Protein AF-A0A2N5ZF03-F1 (afdb_monomer_lite)

Structure (mmCIF, N/CA/C/O backbone):
data_AF-A0A2N5ZF03-F1
#
_entry.id   AF-A0A2N5ZF03-F1
#
loop_
_atom_site.group_PDB
_atom_site.id
_atom_site.type_symbol
_atom_site.label_atom_id
_atom_site.label_alt_id
_atom_site.label_comp_id
_atom_site.label_asym_id
_atom_site.label_entity_id
_atom_site.label_seq_id
_atom_site.pdbx_PDB_ins_code
_atom_site.Cartn_x
_atom_site.Cartn_y
_atom_site.Cartn_z
_atom_site.occupancy
_atom_site.B_iso_or_equiv
_atom_site.auth_seq_id
_atom_site.auth_comp_id
_atom_site.auth_asym_id
_atom_site.auth_atom_id
_atom_site.pdbx_PDB_model_num
ATOM 1 N N . MET A 1 1 ? 28.125 2.206 55.646 1.00 53.81 1 MET A N 1
ATOM 2 C CA . MET A 1 1 ? 26.780 1.623 55.410 1.00 53.81 1 MET A CA 1
ATOM 3 C C . MET A 1 1 ? 25.734 2.640 54.934 1.00 53.81 1 MET A C 1
ATOM 5 O O . MET A 1 1 ? 25.027 2.340 53.985 1.00 53.81 1 MET A O 1
ATOM 9 N N . LYS A 1 2 ? 25.661 3.863 55.492 1.00 55.03 2 LYS A N 1
ATOM 10 C CA . LYS A 1 2 ? 24.640 4.873 55.115 1.00 55.03 2 LYS A CA 1
ATOM 11 C C . LYS A 1 2 ? 24.667 5.326 53.638 1.00 55.03 2 LYS A C 1
ATOM 13 O O . LYS A 1 2 ? 23.612 5.574 53.068 1.00 55.03 2 LYS A O 1
ATOM 18 N N . LYS A 1 3 ? 25.852 5.384 53.007 1.00 54.50 3 LYS A N 1
ATOM 19 C CA . LYS A 1 3 ? 26.021 5.779 51.590 1.00 54.50 3 LYS A CA 1
ATOM 20 C C . LYS A 1 3 ? 25.502 4.728 50.598 1.00 54.50 3 LYS A C 1
ATOM 22 O O . LYS A 1 3 ? 24.901 5.090 49.599 1.00 54.50 3 LYS A O 1
ATOM 27 N N . ILE A 1 4 ? 25.667 3.441 50.911 1.00 67.19 4 ILE A N 1
ATOM 28 C CA . ILE A 1 4 ? 25.160 2.326 50.088 1.00 67.19 4 ILE A CA 1
ATOM 29 C C . ILE A 1 4 ? 23.626 2.287 50.153 1.00 67.19 4 ILE A C 1
ATOM 31 O O . ILE A 1 4 ? 22.972 2.118 49.130 1.00 67.19 4 ILE A O 1
ATOM 35 N N . ALA A 1 5 ? 23.054 2.562 51.332 1.00 66.69 5 ALA A N 1
ATOM 36 C CA . ALA A 1 5 ? 21.609 2.708 51.499 1.00 66.69 5 ALA A CA 1
ATOM 37 C C . ALA A 1 5 ? 21.035 3.903 50.710 1.00 66.69 5 ALA A C 1
ATOM 39 O O . ALA A 1 5 ? 19.972 3.777 50.118 1.00 66.69 5 ALA A O 1
ATOM 40 N N . HIS A 1 6 ? 21.750 5.034 50.633 1.00 61.12 6 HIS A N 1
ATOM 41 C CA . HIS A 1 6 ? 21.331 6.181 49.811 1.00 61.12 6 HIS A CA 1
ATOM 42 C C . HIS A 1 6 ? 21.414 5.892 48.307 1.00 61.12 6 HIS A C 1
ATOM 44 O O . HIS A 1 6 ? 20.527 6.298 47.566 1.00 61.12 6 HIS A O 1
ATOM 50 N N . ILE A 1 7 ? 22.437 5.162 47.853 1.00 69.81 7 ILE A N 1
ATOM 51 C CA . ILE A 1 7 ? 22.564 4.767 46.441 1.00 69.81 7 ILE A CA 1
ATOM 52 C C . ILE A 1 7 ? 21.439 3.800 46.048 1.00 69.81 7 ILE A C 1
ATOM 54 O O . ILE A 1 7 ? 20.839 3.970 44.990 1.00 69.81 7 ILE A O 1
ATOM 58 N N . MET A 1 8 ? 21.082 2.845 46.917 1.00 65.81 8 MET A N 1
ATOM 59 C CA . MET A 1 8 ? 19.913 1.990 46.686 1.00 65.81 8 MET A CA 1
ATOM 60 C C . MET A 1 8 ? 18.592 2.768 46.710 1.00 65.81 8 MET A C 1
ATOM 62 O O . MET A 1 8 ? 17.716 2.485 45.897 1.00 65.81 8 MET A O 1
ATOM 66 N N . LEU A 1 9 ? 18.453 3.773 47.581 1.00 66.81 9 LEU A N 1
ATOM 67 C CA . LEU A 1 9 ? 17.256 4.617 47.637 1.00 66.81 9 LEU A CA 1
ATOM 68 C C . LEU A 1 9 ? 17.085 5.453 46.355 1.00 66.81 9 LEU A C 1
ATOM 70 O O . LEU A 1 9 ? 15.979 5.565 45.834 1.00 66.81 9 LEU A O 1
ATOM 74 N N . ILE A 1 10 ? 18.179 5.998 45.813 1.00 67.06 10 ILE A N 1
ATOM 75 C CA . ILE A 1 10 ? 18.169 6.778 44.564 1.00 67.06 10 ILE A CA 1
ATOM 76 C C . ILE A 1 10 ? 17.886 5.873 43.355 1.00 67.06 10 ILE A C 1
ATOM 78 O O . ILE A 1 10 ? 17.106 6.247 42.481 1.00 67.06 10 ILE A O 1
ATOM 82 N N . ALA A 1 11 ? 18.453 4.664 43.320 1.00 63.53 11 ALA A N 1
ATOM 83 C CA . ALA A 1 11 ? 18.173 3.687 42.267 1.00 63.53 11 ALA A CA 1
ATOM 84 C C . ALA A 1 11 ? 16.706 3.213 42.283 1.00 63.53 11 ALA A C 1
ATOM 86 O O . ALA A 1 11 ? 16.093 3.069 41.226 1.00 63.53 11 ALA A O 1
ATOM 87 N N . ALA A 1 12 ? 16.116 3.040 43.470 1.00 64.44 12 ALA A N 1
ATOM 88 C CA . ALA A 1 12 ? 14.698 2.716 43.619 1.00 64.44 12 ALA A CA 1
ATOM 89 C C . ALA A 1 12 ? 13.781 3.876 43.182 1.00 64.44 12 ALA A C 1
ATOM 91 O O . ALA A 1 12 ? 12.741 3.639 42.568 1.00 64.44 12 ALA A O 1
ATOM 92 N N . LEU A 1 13 ? 14.184 5.129 43.428 1.00 63.66 13 LEU A N 1
ATOM 93 C CA . LEU A 1 13 ? 13.431 6.312 42.998 1.00 63.66 13 LEU A CA 1
ATOM 94 C C . LEU A 1 13 ? 13.455 6.498 41.468 1.00 63.66 13 LEU A C 1
ATOM 96 O O . LEU A 1 13 ? 12.451 6.887 40.877 1.00 63.66 13 LEU A O 1
ATOM 100 N N . LEU A 1 14 ? 14.576 6.169 40.815 1.00 60.78 14 LEU A N 1
ATOM 101 C CA . LEU A 1 14 ? 14.715 6.209 39.353 1.00 60.78 14 LEU A CA 1
ATOM 102 C C . LEU A 1 14 ? 13.858 5.149 38.644 1.00 60.78 14 LEU A C 1
ATOM 104 O O . LEU A 1 14 ? 13.364 5.401 37.548 1.00 60.78 14 LEU A O 1
ATOM 108 N N . PHE A 1 15 ? 13.622 3.993 39.273 1.00 59.03 15 PHE A N 1
ATOM 109 C CA . PHE A 1 15 ? 12.746 2.957 38.713 1.00 59.03 15 PHE A CA 1
ATOM 110 C C . PHE A 1 15 ? 11.253 3.309 38.846 1.00 59.03 15 PHE A C 1
ATOM 112 O O . PHE A 1 15 ? 10.447 2.913 38.007 1.00 59.03 15 PHE A O 1
ATOM 119 N N . ALA A 1 16 ? 10.883 4.108 39.854 1.00 60.03 16 ALA A N 1
ATOM 120 C CA . ALA A 1 16 ? 9.512 4.588 40.054 1.00 60.03 16 ALA A CA 1
ATOM 121 C C . ALA A 1 16 ? 9.082 5.676 39.047 1.00 60.03 16 ALA A C 1
ATOM 123 O O . ALA A 1 16 ? 7.887 5.909 38.876 1.00 60.03 16 ALA A O 1
ATOM 124 N N . PHE A 1 17 ? 10.038 6.318 38.366 1.00 57.56 17 PHE A N 1
ATOM 125 C CA . PHE A 1 17 ? 9.795 7.348 37.347 1.00 57.56 17 PHE A CA 1
ATOM 126 C C . PHE A 1 17 ? 9.970 6.851 35.907 1.00 57.56 17 PHE A C 1
ATOM 128 O O . PHE A 1 17 ? 10.010 7.657 34.976 1.00 57.56 17 PHE A O 1
ATOM 135 N N . ALA A 1 18 ? 10.058 5.535 35.693 1.00 59.69 18 ALA A N 1
ATOM 136 C CA . ALA A 1 18 ? 10.015 4.987 34.346 1.00 59.69 18 ALA A CA 1
ATOM 137 C C . ALA A 1 18 ? 8.656 5.341 33.704 1.00 59.69 18 ALA A C 1
ATOM 139 O O . ALA A 1 18 ? 7.616 4.918 34.221 1.00 59.69 18 ALA A O 1
ATOM 140 N N . PRO A 1 19 ? 8.619 6.112 32.598 1.00 61.03 19 PRO A N 1
ATOM 141 C CA . PRO A 1 19 ? 7.369 6.392 31.914 1.00 61.03 19 PRO A CA 1
ATOM 142 C C . PRO A 1 19 ? 6.778 5.061 31.459 1.00 61.03 19 PRO A C 1
ATOM 144 O O . PRO A 1 19 ? 7.387 4.326 30.678 1.00 61.03 19 PRO A O 1
ATOM 147 N N . ILE A 1 20 ? 5.587 4.744 31.967 1.00 63.53 20 ILE A N 1
ATOM 148 C CA . ILE A 1 20 ? 4.793 3.617 31.493 1.00 63.53 20 ILE A CA 1
ATOM 149 C C . ILE A 1 20 ? 4.528 3.906 30.018 1.00 63.53 20 ILE A C 1
ATOM 151 O O . ILE A 1 20 ? 3.702 4.756 29.683 1.00 63.53 20 ILE A O 1
ATOM 155 N N . GLN A 1 21 ? 5.264 3.239 29.129 1.00 57.00 21 GLN A N 1
ATOM 156 C CA . GLN A 1 21 ? 5.002 3.303 27.700 1.00 57.00 21 GLN A CA 1
ATOM 157 C C . GLN A 1 21 ? 3.626 2.688 27.471 1.00 57.00 21 GLN A C 1
ATOM 159 O O . GLN A 1 21 ? 3.447 1.470 27.426 1.00 57.00 21 GLN A O 1
ATOM 164 N N . THR A 1 22 ? 2.618 3.550 27.414 1.00 55.28 22 THR A N 1
ATOM 165 C CA . THR A 1 22 ? 1.253 3.131 27.152 1.00 55.28 22 THR A CA 1
ATOM 166 C C . THR A 1 22 ? 1.174 2.696 25.698 1.00 55.28 22 THR A C 1
ATOM 168 O O . THR A 1 22 ? 1.224 3.510 24.783 1.00 55.28 22 THR A O 1
ATOM 171 N N . LYS A 1 23 ? 1.086 1.385 25.469 1.00 55.97 23 LYS A N 1
ATOM 172 C CA . LYS A 1 23 ? 0.808 0.870 24.130 1.00 55.97 23 LYS A CA 1
ATOM 173 C C . LYS A 1 23 ? -0.582 1.348 23.706 1.00 55.97 23 LYS A C 1
ATOM 175 O O . LYS A 1 23 ? -1.553 1.140 24.439 1.00 55.97 23 LYS A O 1
ATOM 180 N N . ALA A 1 24 ? -0.647 2.010 22.553 1.00 54.91 24 ALA A N 1
ATOM 181 C CA . ALA A 1 24 ? -1.884 2.386 21.882 1.00 54.91 24 ALA A CA 1
ATOM 182 C C . ALA A 1 24 ? -2.767 1.140 21.732 1.00 54.91 24 ALA A C 1
ATOM 184 O O . ALA A 1 24 ? -2.347 0.132 21.158 1.00 54.91 24 ALA A O 1
ATOM 185 N N . GLN A 1 25 ? -3.966 1.173 22.315 1.00 62.75 25 GLN A N 1
ATOM 186 C CA . GLN A 1 25 ? -4.914 0.068 22.229 1.00 62.75 25 GLN A CA 1
ATOM 187 C C . GLN A 1 25 ? -5.946 0.429 21.164 1.00 62.75 25 GLN A C 1
ATOM 189 O O . GLN A 1 25 ? -6.974 1.038 21.466 1.00 62.75 25 GLN A O 1
ATOM 194 N N . MET A 1 26 ? -5.647 0.068 19.916 1.00 66.94 26 MET A N 1
ATOM 195 C CA . MET A 1 26 ? -6.544 0.279 18.782 1.00 66.94 26 MET A CA 1
ATOM 196 C C . MET A 1 26 ? -7.857 -0.477 18.999 1.00 66.94 26 MET A C 1
ATOM 198 O O . MET A 1 26 ? -7.865 -1.657 19.360 1.00 66.94 26 MET A O 1
ATOM 202 N N . LYS A 1 27 ? -8.984 0.203 18.797 1.00 74.19 27 LYS A N 1
ATOM 203 C CA . LYS A 1 27 ? -10.312 -0.404 18.731 1.00 74.19 27 LYS A CA 1
ATOM 204 C C . LYS A 1 27 ? -10.776 -0.393 17.285 1.00 74.19 27 LYS A C 1
ATOM 206 O O . LYS A 1 27 ? -10.655 0.616 16.607 1.00 74.19 27 LYS A O 1
ATOM 211 N N . PHE A 1 28 ? -11.357 -1.496 16.847 1.00 70.25 28 PHE A N 1
ATOM 212 C CA . PHE A 1 28 ? -12.074 -1.541 15.584 1.00 70.25 28 PHE A CA 1
ATOM 213 C C . PHE A 1 28 ? -13.317 -0.640 15.646 1.00 70.25 28 PHE A C 1
ATOM 215 O O . PHE A 1 28 ? -14.098 -0.752 16.597 1.00 70.25 28 PHE A O 1
ATOM 222 N N . ASP A 1 29 ? -13.459 0.269 14.681 1.00 78.00 29 ASP A N 1
ATOM 223 C CA . ASP A 1 29 ? -14.564 1.231 14.595 1.00 78.00 29 ASP A CA 1
ATOM 224 C C . ASP A 1 29 ? -15.570 0.787 13.525 1.00 78.00 29 ASP A C 1
ATOM 226 O O . ASP A 1 29 ? -16.722 0.492 13.835 1.00 78.00 29 ASP A O 1
ATOM 230 N N . GLU A 1 30 ? -15.123 0.661 12.273 1.00 83.75 30 GLU A N 1
ATOM 231 C CA . GLU A 1 30 ? -15.990 0.389 11.123 1.00 83.75 30 GLU A CA 1
ATOM 232 C C . GLU A 1 30 ? -15.221 -0.362 10.023 1.00 83.75 30 GLU A C 1
ATOM 234 O O . GLU A 1 30 ? -13.998 -0.284 9.956 1.00 83.75 30 GLU A O 1
ATOM 239 N N . SER A 1 31 ? -15.915 -1.072 9.132 1.00 87.19 31 SER A N 1
ATOM 240 C CA . SER A 1 31 ? -15.299 -1.673 7.942 1.00 87.19 31 SER A CA 1
ATOM 241 C C . SER A 1 31 ? -16.275 -1.752 6.780 1.00 87.19 31 SER A C 1
ATOM 243 O O . SER A 1 31 ? -17.491 -1.730 6.975 1.00 87.19 31 SER A O 1
ATOM 245 N N . SER A 1 32 ? -15.731 -1.912 5.576 1.00 86.00 32 SER A N 1
ATOM 246 C CA . SER A 1 32 ? -16.526 -2.102 4.357 1.00 86.00 32 SER A CA 1
ATOM 247 C C . SER A 1 32 ? -17.372 -3.381 4.357 1.00 86.00 32 SER A C 1
ATOM 249 O O . SER A 1 32 ? -18.455 -3.408 3.778 1.00 86.00 32 SER A O 1
ATOM 251 N N . GLN A 1 33 ? -16.887 -4.449 4.995 1.00 86.31 33 GLN A N 1
ATOM 252 C CA . GLN A 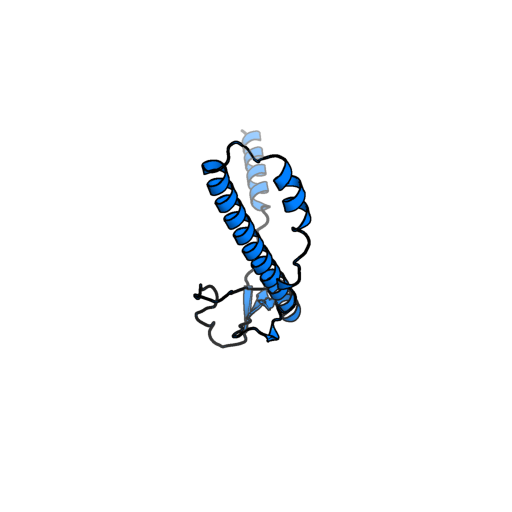1 33 ? -17.542 -5.754 5.043 1.00 86.31 33 GLN A CA 1
ATOM 253 C C . GLN A 1 33 ? -17.360 -6.377 6.424 1.00 86.31 33 GLN A C 1
ATOM 255 O O . GLN A 1 33 ? -16.285 -6.293 7.013 1.00 86.31 33 GLN A O 1
ATOM 260 N N . ARG A 1 34 ? -18.384 -7.097 6.905 1.00 81.19 34 ARG A N 1
ATOM 261 C CA . ARG A 1 34 ? -18.392 -7.722 8.243 1.00 81.19 34 ARG A CA 1
ATOM 262 C C . ARG A 1 34 ? -17.210 -8.668 8.490 1.00 81.19 34 ARG A C 1
ATOM 264 O O . ARG A 1 34 ? -16.831 -8.884 9.636 1.00 81.19 34 ARG A O 1
ATOM 271 N N . LYS A 1 35 ? -16.676 -9.284 7.436 1.00 85.12 35 LYS A N 1
ATOM 272 C CA . LYS A 1 35 ? -15.516 -10.170 7.500 1.00 85.12 35 LYS A CA 1
ATOM 273 C C . LYS A 1 35 ? -14.503 -9.716 6.460 1.00 85.12 35 LYS A C 1
ATOM 275 O O . LYS A 1 35 ? -14.881 -9.539 5.306 1.00 85.12 35 LYS A O 1
ATOM 280 N N . ALA A 1 36 ? -13.243 -9.593 6.867 1.00 86.69 36 ALA A N 1
ATOM 281 C CA . ALA A 1 36 ? -12.151 -9.320 5.947 1.00 86.69 36 ALA A CA 1
ATOM 282 C C . ALA A 1 36 ? -12.081 -10.408 4.851 1.00 86.69 36 ALA A C 1
ATOM 284 O O . ALA A 1 36 ? -12.126 -11.608 5.174 1.00 86.69 36 ALA A O 1
ATOM 285 N N . PRO A 1 37 ? -11.995 -10.020 3.567 1.00 89.88 37 PRO A N 1
ATOM 286 C CA . PRO A 1 37 ? -11.762 -10.951 2.472 1.00 89.88 37 PRO A CA 1
ATOM 287 C C . PRO A 1 37 ? -10.479 -11.766 2.666 1.00 89.88 37 PRO A C 1
ATOM 289 O O . PRO A 1 37 ? -9.519 -11.312 3.282 1.00 89.88 37 PRO A O 1
ATOM 292 N N . LYS A 1 38 ? -10.434 -12.979 2.102 1.00 90.31 38 LYS A N 1
ATOM 293 C CA . LYS A 1 38 ? -9.290 -13.899 2.273 1.00 90.31 38 LYS A CA 1
ATOM 294 C C . LYS A 1 38 ? -7.977 -13.361 1.698 1.00 90.31 38 LYS A C 1
ATOM 296 O O . LYS A 1 38 ? -6.915 -13.796 2.127 1.00 90.31 38 LYS A O 1
ATOM 301 N N . TRP A 1 39 ? -8.055 -12.475 0.708 1.00 90.50 39 TRP A N 1
ATOM 302 C CA . TRP A 1 39 ? -6.890 -11.861 0.080 1.00 90.50 39 TRP A CA 1
ATOM 303 C C . TRP A 1 39 ? -6.274 -10.749 0.941 1.00 90.50 39 TRP A C 1
ATOM 305 O O . TRP A 1 39 ? -5.117 -10.398 0.727 1.00 90.50 39 TRP A O 1
ATOM 315 N N . VAL A 1 40 ? -6.987 -10.220 1.946 1.00 87.94 40 VAL A N 1
ATOM 316 C CA . VAL A 1 40 ? -6.433 -9.228 2.879 1.00 87.94 40 VAL A CA 1
ATOM 317 C C . VAL A 1 40 ? -5.306 -9.880 3.681 1.00 87.94 40 VAL A C 1
ATOM 319 O O . VAL A 1 40 ? -5.506 -10.916 4.312 1.00 87.94 40 VAL A O 1
ATOM 322 N N . ASN A 1 41 ? -4.112 -9.280 3.639 1.00 84.69 41 ASN A N 1
ATOM 323 C CA . ASN A 1 41 ? -2.854 -9.836 4.169 1.00 84.69 41 ASN A CA 1
ATOM 324 C C . ASN A 1 4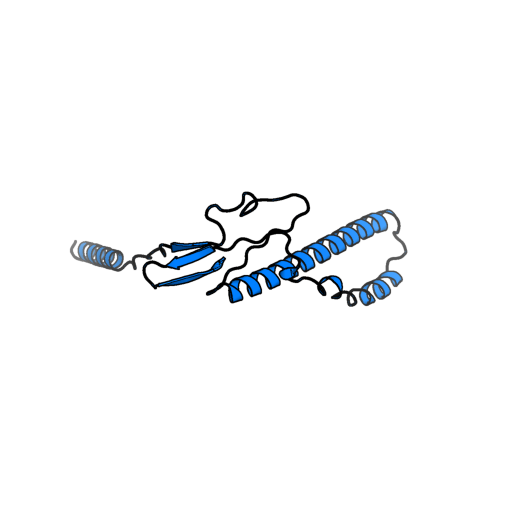1 ? -2.392 -11.154 3.513 1.00 84.69 41 ASN A C 1
ATOM 326 O O . ASN A 1 41 ? -1.476 -11.807 4.014 1.00 84.69 41 ASN A O 1
ATOM 330 N N . GLY A 1 42 ? -3.017 -11.551 2.405 1.00 86.75 42 GLY A N 1
ATOM 331 C CA . GLY A 1 42 ? -2.632 -12.710 1.614 1.00 86.75 42 GLY A CA 1
ATOM 332 C C . GLY A 1 42 ? -1.742 -12.342 0.430 1.00 86.75 42 GLY A C 1
ATOM 333 O O . GLY A 1 42 ? -1.498 -11.175 0.131 1.00 86.75 42 GLY A O 1
ATOM 334 N N . LEU A 1 43 ? -1.292 -13.375 -0.279 1.00 86.50 43 LEU A N 1
ATOM 335 C CA . LEU A 1 43 ? -0.694 -13.250 -1.602 1.00 86.50 43 LEU A CA 1
ATOM 336 C C . LEU A 1 43 ? -1.601 -13.977 -2.592 1.00 86.50 43 LEU A C 1
ATOM 338 O O . LEU A 1 43 ? -1.910 -15.153 -2.398 1.00 86.50 43 LEU A O 1
ATOM 342 N N . VAL A 1 44 ? -2.021 -13.283 -3.644 1.00 90.88 44 VAL A N 1
ATOM 343 C CA . VAL A 1 44 ? -2.839 -13.856 -4.716 1.00 90.88 44 VAL A CA 1
ATOM 344 C C . VAL A 1 44 ? -2.037 -13.779 -6.007 1.00 90.88 44 VAL A C 1
ATOM 346 O O . VAL A 1 44 ? -1.455 -12.744 -6.329 1.00 90.88 44 VAL A O 1
ATOM 349 N N . LYS A 1 45 ? -1.957 -14.904 -6.720 1.00 87.44 45 LYS A N 1
ATOM 350 C CA . LYS A 1 45 ? -1.238 -14.995 -7.992 1.00 87.44 45 LYS A CA 1
ATOM 351 C C . LYS A 1 45 ? -1.862 -14.030 -9.002 1.00 87.44 45 LYS A C 1
ATOM 353 O O . LYS A 1 45 ? -3.078 -13.981 -9.087 1.00 87.44 45 LYS A O 1
ATOM 358 N N . ASP A 1 46 ? -1.028 -13.322 -9.760 1.00 88.00 46 ASP A N 1
ATOM 359 C CA . ASP A 1 46 ? -1.426 -12.366 -10.806 1.00 88.00 46 ASP A CA 1
ATOM 360 C C . ASP A 1 46 ? -2.091 -11.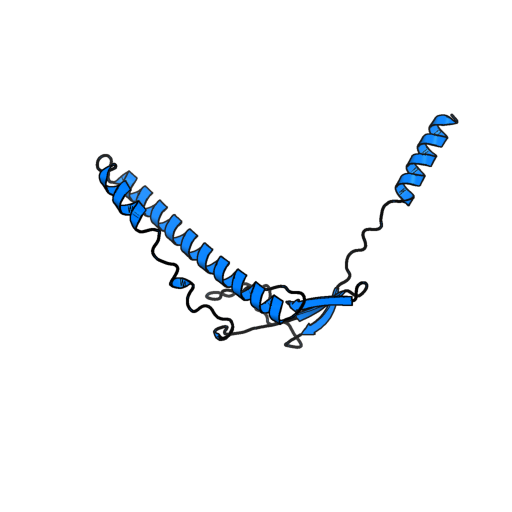072 -10.283 1.00 88.00 46 ASP A C 1
ATOM 362 O O . ASP A 1 46 ? -2.503 -10.226 -11.073 1.00 88.00 46 ASP A O 1
ATOM 366 N N . TYR A 1 47 ? -2.102 -10.856 -8.959 1.00 89.31 47 TYR A N 1
ATOM 367 C CA . TYR A 1 47 ? -2.612 -9.636 -8.328 1.00 89.31 47 TYR A CA 1
ATOM 368 C C . TYR A 1 47 ? -1.533 -8.884 -7.551 1.00 89.31 47 TYR A C 1
ATOM 370 O O . TYR A 1 47 ? -0.655 -9.464 -6.910 1.00 89.31 47 TYR A O 1
ATOM 378 N N . ILE A 1 48 ? -1.652 -7.556 -7.553 1.00 87.44 48 ILE A N 1
ATOM 379 C CA . ILE A 1 48 ? -0.887 -6.671 -6.677 1.00 87.44 48 ILE A CA 1
ATOM 380 C C . ILE A 1 48 ? -1.821 -6.218 -5.555 1.00 87.44 48 ILE A C 1
ATOM 382 O O . ILE A 1 48 ? -2.780 -5.492 -5.797 1.00 87.44 48 ILE A O 1
ATOM 386 N N . ILE A 1 49 ? -1.521 -6.634 -4.325 1.00 91.00 49 ILE A N 1
ATOM 387 C CA . ILE A 1 49 ? -2.270 -6.244 -3.126 1.00 91.00 49 ILE A CA 1
ATOM 388 C C . ILE A 1 49 ? -1.449 -5.191 -2.385 1.00 91.00 49 ILE A C 1
ATOM 390 O O . ILE A 1 49 ? -0.303 -5.448 -2.014 1.00 91.00 49 ILE A O 1
ATOM 394 N N . ILE A 1 50 ? -2.025 -4.005 -2.188 1.00 91.25 50 ILE A N 1
ATOM 395 C CA . ILE A 1 50 ? -1.395 -2.881 -1.488 1.00 91.25 50 ILE A CA 1
ATOM 396 C C . ILE A 1 50 ? -2.357 -2.342 -0.443 1.00 91.25 50 ILE A C 1
ATOM 398 O O . ILE A 1 50 ? -3.551 -2.216 -0.692 1.00 91.25 50 ILE A O 1
ATOM 402 N N . VAL A 1 51 ? -1.804 -2.007 0.719 1.00 91.88 51 VAL A N 1
ATOM 403 C CA . VAL A 1 51 ? -2.525 -1.370 1.819 1.00 91.88 51 VAL A CA 1
ATOM 404 C C . VAL A 1 51 ? -2.035 0.063 1.927 1.00 91.88 51 VAL A C 1
ATOM 406 O O . VAL A 1 51 ? -0.821 0.288 1.949 1.00 91.88 51 VAL A O 1
ATOM 409 N N . GLY A 1 52 ? -2.965 1.011 1.986 1.00 92.00 52 GLY A N 1
ATOM 410 C CA . GLY A 1 52 ? -2.689 2.392 2.361 1.00 92.00 52 GLY A CA 1
ATOM 411 C C . GLY A 1 52 ? -3.054 2.635 3.820 1.00 92.00 52 GLY A C 1
ATOM 412 O O . GLY A 1 52 ? -3.816 1.879 4.410 1.00 92.00 52 GLY A O 1
ATOM 413 N N . THR A 1 53 ? -2.496 3.673 4.425 1.00 92.00 53 THR A N 1
ATOM 414 C CA . THR A 1 53 ? -2.828 4.080 5.790 1.00 92.00 53 THR A CA 1
ATOM 415 C C . THR A 1 53 ? -2.975 5.592 5.846 1.00 92.00 53 THR A C 1
ATOM 417 O O . THR A 1 53 ? -2.122 6.319 5.343 1.00 92.00 53 THR A O 1
ATOM 420 N N . GLY A 1 54 ? -4.020 6.085 6.507 1.00 91.75 54 GLY A N 1
ATOM 421 C CA . GLY A 1 54 ? -4.241 7.521 6.673 1.00 91.75 54 GLY A CA 1
ATOM 422 C C . GLY A 1 54 ? -5.062 7.868 7.910 1.00 91.75 54 GLY A C 1
ATOM 423 O O . GLY A 1 54 ? -5.630 6.993 8.554 1.00 91.75 54 GLY A O 1
ATOM 424 N N . SER A 1 55 ? -5.152 9.162 8.233 1.00 88.56 55 SER A N 1
ATOM 425 C CA . SER A 1 55 ? -6.033 9.674 9.303 1.00 88.56 55 SER A CA 1
ATOM 426 C C . SER A 1 55 ? -7.525 9.506 8.988 1.00 88.56 55 SER A C 1
ATOM 428 O O . SER A 1 55 ? -8.386 9.588 9.860 1.00 88.56 55 SER A O 1
ATOM 430 N N . ASP A 1 56 ? -7.836 9.307 7.712 1.00 87.69 56 ASP A N 1
ATOM 431 C CA . ASP A 1 56 ? -9.167 9.107 7.165 1.00 87.69 56 ASP A CA 1
ATOM 432 C C . ASP A 1 56 ? -9.067 8.267 5.882 1.00 87.69 56 ASP A C 1
ATOM 434 O O . ASP A 1 56 ? -7.972 7.969 5.393 1.00 87.69 56 ASP A O 1
ATOM 438 N N . LEU A 1 57 ? -10.223 7.864 5.354 1.00 87.94 57 LEU A N 1
ATOM 439 C CA . LEU A 1 57 ? -10.300 6.979 4.195 1.00 87.94 57 LEU A CA 1
ATOM 440 C C . LEU A 1 57 ? -9.717 7.616 2.924 1.00 87.94 57 LEU A C 1
ATOM 442 O O . LEU A 1 57 ? -9.154 6.904 2.100 1.00 87.94 57 LEU A O 1
ATOM 446 N N . GLU A 1 58 ? -9.832 8.934 2.752 1.00 89.94 58 GLU A N 1
ATOM 447 C CA . GLU A 1 58 ? -9.315 9.610 1.557 1.00 89.94 58 GLU A CA 1
ATOM 448 C C . GLU A 1 58 ? -7.787 9.662 1.575 1.00 89.94 58 GLU A C 1
ATOM 450 O O . GLU A 1 58 ? -7.150 9.325 0.577 1.00 89.94 58 GLU A O 1
ATOM 455 N N . LYS A 1 59 ? -7.179 9.950 2.730 1.00 91.12 59 LYS A N 1
ATOM 456 C CA . LYS A 1 59 ? -5.722 9.856 2.879 1.00 91.12 59 LYS A CA 1
ATOM 457 C C . LYS A 1 59 ? -5.207 8.429 2.744 1.00 91.12 59 LYS A C 1
ATOM 459 O O . LYS A 1 59 ? -4.151 8.226 2.155 1.00 91.12 59 LYS A O 1
ATOM 464 N N . ALA A 1 60 ? -5.944 7.439 3.252 1.00 91.81 60 ALA A N 1
ATOM 465 C CA . ALA A 1 60 ? -5.578 6.034 3.076 1.00 91.81 60 ALA A CA 1
ATOM 466 C C . ALA A 1 60 ? -5.607 5.626 1.592 1.00 91.81 60 ALA A C 1
ATOM 468 O O . ALA A 1 60 ? -4.692 4.955 1.119 1.00 91.81 60 ALA A O 1
ATOM 469 N N . LYS A 1 61 ? -6.604 6.091 0.827 1.00 90.62 61 LYS A N 1
ATOM 470 C CA . LYS A 1 61 ? -6.668 5.905 -0.632 1.00 90.62 61 LYS A CA 1
ATOM 471 C C . LYS A 1 61 ? -5.489 6.565 -1.349 1.00 90.62 61 LYS A C 1
ATOM 473 O O . LYS A 1 61 ? -4.883 5.942 -2.219 1.00 90.62 61 LYS A O 1
ATOM 478 N N . GLU A 1 62 ? -5.160 7.808 -1.004 1.00 92.69 62 GLU A N 1
ATOM 479 C CA . GLU A 1 62 ? -4.026 8.523 -1.598 1.00 92.69 62 GLU A CA 1
ATOM 480 C C . GLU A 1 62 ? -2.703 7.786 -1.341 1.00 92.69 62 GLU A C 1
ATOM 482 O O . GLU A 1 62 ? -1.957 7.509 -2.282 1.00 92.69 62 GLU A O 1
ATOM 487 N N . ASP A 1 63 ? -2.457 7.380 -0.094 1.00 93.31 63 ASP A N 1
ATOM 488 C CA . ASP A 1 63 ? -1.275 6.604 0.293 1.00 93.31 63 ASP A CA 1
ATOM 489 C C . ASP A 1 63 ? -1.231 5.235 -0.413 1.00 93.31 63 ASP A C 1
ATOM 491 O O . ASP A 1 63 ? -0.191 4.851 -0.954 1.00 93.31 63 ASP A O 1
ATOM 495 N N . ALA A 1 64 ? -2.363 4.529 -0.528 1.00 92.31 64 ALA A N 1
ATOM 496 C CA . ALA A 1 64 ? -2.447 3.289 -1.302 1.00 92.31 64 ALA A CA 1
ATOM 497 C C . ALA A 1 64 ? -2.057 3.510 -2.773 1.00 92.31 64 ALA A C 1
ATOM 499 O O . ALA A 1 64 ? -1.284 2.734 -3.338 1.00 92.31 64 ALA A O 1
ATOM 500 N N . LEU A 1 65 ? -2.547 4.587 -3.396 1.00 91.06 65 LEU A N 1
ATOM 501 C CA . LEU A 1 65 ? -2.230 4.919 -4.783 1.00 91.06 65 LEU A CA 1
ATOM 502 C C . LEU A 1 65 ? -0.737 5.216 -4.971 1.00 91.06 65 LEU A C 1
ATOM 504 O O . LEU A 1 65 ? -0.148 4.767 -5.957 1.00 91.06 65 LEU A O 1
ATOM 508 N N . VAL A 1 66 ? -0.121 5.954 -4.045 1.00 91.31 66 VAL A N 1
ATOM 509 C CA . VAL A 1 66 ? 1.326 6.222 -4.063 1.00 91.31 66 VAL A CA 1
ATOM 510 C C . VAL A 1 66 ? 2.106 4.911 -3.966 1.00 91.31 66 VAL A C 1
ATOM 512 O O . VAL A 1 66 ? 2.935 4.630 -4.832 1.00 91.31 66 VAL A O 1
ATOM 515 N N . ARG A 1 67 ? 1.773 4.050 -3.000 1.00 91.06 67 ARG A N 1
ATOM 516 C CA . ARG A 1 67 ? 2.441 2.754 -2.801 1.00 91.06 67 ARG A CA 1
ATOM 517 C C . ARG A 1 67 ? 2.305 1.815 -3.999 1.00 91.06 67 ARG A C 1
ATOM 519 O O . ARG A 1 67 ? 3.268 1.137 -4.352 1.00 91.06 67 ARG A O 1
ATOM 526 N N . ILE A 1 68 ? 1.143 1.782 -4.659 1.00 90.62 68 ILE A N 1
ATOM 527 C CA . ILE A 1 68 ? 0.951 1.001 -5.894 1.00 90.62 68 ILE A CA 1
ATOM 528 C C . ILE A 1 68 ? 1.910 1.494 -6.982 1.00 90.62 68 ILE A C 1
ATOM 530 O O . ILE A 1 68 ? 2.593 0.686 -7.614 1.00 90.62 68 ILE A O 1
ATOM 534 N N . LYS A 1 69 ? 1.997 2.814 -7.188 1.00 87.88 69 LYS A N 1
ATOM 535 C CA . LYS A 1 69 ? 2.903 3.400 -8.186 1.00 87.88 69 LYS A CA 1
ATOM 536 C C . LYS A 1 69 ? 4.358 3.065 -7.874 1.00 87.88 69 LYS A C 1
ATOM 538 O O . LYS A 1 69 ? 5.071 2.611 -8.763 1.00 87.88 69 LYS A O 1
ATOM 543 N N . GLU A 1 70 ? 4.784 3.219 -6.623 1.00 87.75 70 GLU A N 1
ATOM 544 C CA . GLU A 1 70 ? 6.139 2.867 -6.186 1.00 87.75 70 GLU A CA 1
ATOM 545 C C . GLU A 1 70 ? 6.453 1.385 -6.401 1.00 87.75 70 GLU A C 1
ATOM 547 O O . GLU A 1 70 ? 7.532 1.042 -6.888 1.00 87.75 70 GLU A O 1
ATOM 552 N N . LYS A 1 71 ? 5.505 0.495 -6.080 1.00 87.94 71 LYS A N 1
ATOM 553 C CA . LYS A 1 71 ? 5.657 -0.948 -6.286 1.00 87.94 71 LYS A CA 1
ATOM 554 C C . LYS A 1 71 ? 5.852 -1.284 -7.762 1.00 87.94 71 LYS A C 1
ATOM 556 O O . LYS A 1 71 ? 6.730 -2.083 -8.081 1.00 87.94 71 LYS A O 1
ATOM 561 N N . ILE A 1 72 ? 5.066 -0.669 -8.645 1.00 86.00 72 ILE A N 1
ATOM 562 C CA . ILE A 1 72 ? 5.160 -0.872 -10.096 1.00 86.00 72 ILE A CA 1
ATOM 563 C C . ILE A 1 72 ? 6.482 -0.322 -10.631 1.00 86.00 72 ILE A C 1
ATOM 565 O O . ILE A 1 72 ? 7.191 -1.042 -11.328 1.00 86.00 72 ILE A O 1
ATOM 569 N N . ILE A 1 73 ? 6.861 0.904 -10.255 1.00 84.00 73 ILE A N 1
ATOM 570 C CA . ILE A 1 73 ? 8.147 1.505 -10.644 1.00 84.00 73 ILE A CA 1
ATOM 571 C C . ILE A 1 73 ? 9.306 0.602 -10.224 1.00 84.00 73 ILE A C 1
ATOM 573 O O . ILE A 1 73 ? 10.191 0.320 -11.030 1.00 84.00 73 ILE A O 1
ATOM 577 N N . ARG A 1 74 ? 9.288 0.101 -8.985 1.00 83.25 74 ARG A N 1
ATOM 578 C CA . ARG A 1 74 ? 10.313 -0.816 -8.485 1.00 83.25 74 ARG A CA 1
ATOM 579 C C . ARG A 1 74 ? 10.341 -2.121 -9.276 1.00 83.25 74 ARG A C 1
ATOM 581 O O . ARG A 1 74 ? 11.421 -2.550 -9.656 1.00 83.25 74 ARG A O 1
ATOM 588 N N . ALA A 1 75 ? 9.186 -2.725 -9.552 1.00 82.81 75 ALA A N 1
ATOM 589 C CA . ALA A 1 75 ? 9.116 -3.960 -10.327 1.00 82.81 75 ALA A CA 1
ATOM 590 C C . ALA A 1 75 ? 9.678 -3.774 -11.746 1.00 82.81 75 ALA A C 1
ATOM 592 O O . ALA A 1 75 ? 10.433 -4.615 -12.224 1.00 82.81 75 ALA A O 1
ATOM 593 N N . VAL A 1 76 ? 9.365 -2.659 -12.410 1.00 81.38 76 VAL A N 1
ATOM 594 C CA . VAL A 1 76 ? 9.928 -2.338 -13.731 1.00 81.38 76 VAL A CA 1
ATOM 595 C C . VAL A 1 76 ? 11.439 -2.125 -13.634 1.00 81.38 76 VAL A C 1
ATOM 597 O O . VAL A 1 76 ? 12.190 -2.716 -14.407 1.00 81.38 76 VAL A O 1
ATOM 600 N N . ALA A 1 77 ? 11.905 -1.350 -12.651 1.00 76.38 77 ALA A N 1
ATOM 601 C CA . ALA A 1 77 ? 13.329 -1.105 -12.447 1.00 76.38 77 ALA A CA 1
ATOM 602 C C . ALA A 1 77 ? 14.111 -2.402 -12.169 1.00 76.38 77 ALA A C 1
ATOM 604 O O . ALA A 1 77 ? 15.175 -2.610 -12.746 1.00 76.38 77 ALA A O 1
ATOM 605 N N . GLU A 1 78 ? 13.584 -3.291 -11.324 1.00 73.56 78 GLU A N 1
ATOM 606 C CA . GLU A 1 78 ? 14.197 -4.586 -11.009 1.00 73.56 78 GLU A CA 1
ATOM 607 C C . GLU A 1 78 ? 14.276 -5.494 -12.241 1.00 73.56 78 GLU A C 1
ATOM 609 O O . GLU A 1 78 ? 15.330 -6.079 -12.491 1.00 73.56 78 GLU A O 1
ATOM 614 N N . ASN A 1 79 ? 13.208 -5.565 -13.042 1.00 73.19 79 ASN A N 1
ATOM 615 C CA . ASN A 1 79 ? 13.192 -6.372 -14.264 1.00 73.19 79 ASN A CA 1
ATOM 616 C C . ASN A 1 79 ? 14.195 -5.859 -15.307 1.00 73.19 79 ASN A C 1
ATOM 618 O O . ASN A 1 79 ? 14.995 -6.644 -15.811 1.00 73.19 79 ASN A O 1
ATOM 622 N N . VAL A 1 80 ? 14.234 -4.546 -15.565 1.00 71.75 80 VAL A N 1
ATOM 623 C CA . VAL A 1 80 ? 15.191 -3.941 -16.514 1.00 71.75 80 VAL A CA 1
ATOM 624 C C . VAL A 1 80 ? 16.639 -4.125 -16.042 1.00 71.75 80 VAL A C 1
ATOM 626 O O . VAL A 1 80 ? 17.533 -4.402 -16.842 1.00 71.75 80 VAL A O 1
ATOM 629 N N . VAL A 1 81 ? 16.902 -3.996 -14.736 1.00 62.72 81 VAL A N 1
ATOM 630 C CA . VAL A 1 81 ? 18.239 -4.246 -14.169 1.00 62.72 81 VAL A CA 1
ATOM 631 C C . VAL A 1 81 ? 18.627 -5.721 -14.293 1.00 62.72 81 VAL A C 1
ATOM 633 O O . VAL A 1 81 ? 19.785 -6.016 -14.597 1.00 62.72 81 VAL A O 1
ATOM 636 N N . PHE A 1 82 ? 17.691 -6.647 -14.069 1.00 53.06 82 PHE A N 1
ATOM 637 C CA . PHE A 1 82 ? 17.939 -8.081 -14.205 1.00 53.06 82 PHE A CA 1
ATOM 638 C C . PHE A 1 82 ? 18.253 -8.470 -15.651 1.00 53.06 82 PHE A C 1
ATOM 640 O O . PHE A 1 82 ? 19.260 -9.138 -15.886 1.00 53.06 82 PHE A O 1
ATOM 647 N N . GLU A 1 83 ? 17.448 -8.002 -16.606 1.00 59.69 83 GLU A N 1
ATOM 648 C CA . GLU A 1 83 ? 17.675 -8.201 -18.038 1.00 59.69 83 GLU A CA 1
ATOM 649 C C . GLU A 1 83 ? 19.034 -7.633 -18.451 1.00 59.69 83 GLU A C 1
ATOM 651 O O . GLU A 1 83 ? 19.877 -8.367 -18.952 1.00 59.69 83 GLU A O 1
ATOM 656 N N . SER A 1 84 ? 19.327 -6.377 -18.095 1.00 53.19 84 SER A N 1
ATOM 657 C CA . SER A 1 84 ? 20.621 -5.749 -18.382 1.00 53.19 84 SER A CA 1
ATOM 658 C C . SER A 1 84 ? 21.806 -6.518 -17.784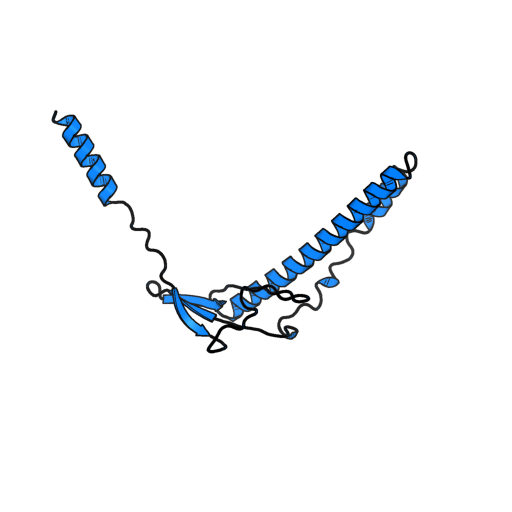 1.00 53.19 84 SER A C 1
ATOM 660 O O . SER A 1 84 ? 22.850 -6.641 -18.426 1.00 53.19 84 SER A O 1
ATOM 662 N N . LYS A 1 85 ? 21.672 -7.065 -16.567 1.00 54.19 85 LYS A N 1
ATOM 663 C CA . LYS A 1 85 ? 22.709 -7.906 -15.950 1.00 54.19 85 LYS A CA 1
ATOM 664 C C . LYS A 1 85 ? 22.872 -9.236 -16.688 1.00 54.19 85 LYS A C 1
ATOM 666 O O . LYS A 1 85 ? 24.004 -9.707 -16.803 1.00 54.19 85 LYS A O 1
ATOM 671 N N . MET A 1 86 ? 21.776 -9.837 -17.153 1.00 54.84 86 MET A N 1
ATOM 672 C CA . MET A 1 86 ? 21.804 -11.069 -17.939 1.00 54.84 86 MET A CA 1
ATOM 673 C C . MET A 1 86 ? 22.480 -10.832 -19.290 1.00 54.84 86 MET A C 1
ATOM 675 O O . MET A 1 86 ? 23.474 -11.496 -19.570 1.00 54.84 86 MET A O 1
ATOM 679 N N . THR A 1 87 ? 22.039 -9.818 -20.042 1.00 55.81 87 THR A N 1
ATOM 680 C CA . THR A 1 87 ? 22.643 -9.397 -21.313 1.00 55.81 87 THR A CA 1
ATOM 681 C C . THR A 1 87 ? 24.125 -9.092 -21.134 1.00 55.81 87 THR A C 1
ATOM 683 O O . THR A 1 87 ? 2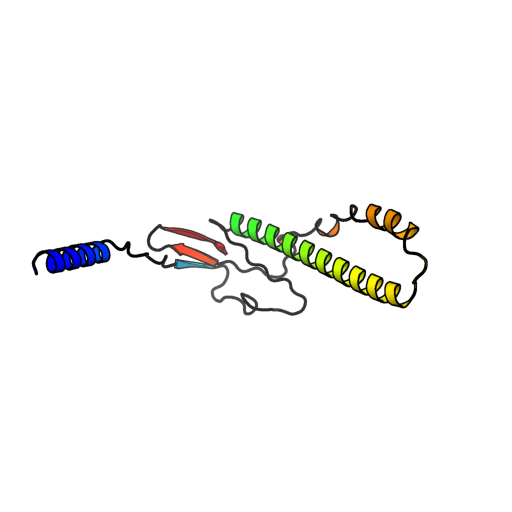4.954 -9.672 -21.818 1.00 55.81 87 THR A O 1
ATOM 686 N N . ARG A 1 88 ? 24.512 -8.306 -20.116 1.00 57.19 88 ARG A N 1
ATOM 687 C CA . ARG A 1 88 ? 25.931 -8.016 -19.842 1.00 57.19 88 ARG A CA 1
ATOM 688 C C . ARG A 1 88 ? 26.754 -9.273 -19.534 1.00 57.19 88 ARG A C 1
ATOM 690 O O . ARG A 1 88 ? 27.932 -9.327 -19.880 1.00 57.19 88 ARG A O 1
ATOM 697 N N . LYS A 1 89 ? 26.180 -10.263 -18.839 1.00 58.31 89 LYS A N 1
ATOM 698 C CA . LYS A 1 89 ? 26.858 -11.535 -18.535 1.00 58.31 89 LYS A CA 1
ATOM 699 C C . LYS A 1 89 ? 27.018 -12.394 -19.794 1.00 58.31 89 LYS A C 1
ATOM 701 O O . LYS A 1 89 ? 28.063 -13.018 -19.954 1.00 58.31 89 LYS A O 1
ATOM 706 N N . GLU A 1 90 ? 26.008 -12.416 -20.655 1.00 54.44 90 GLU A N 1
ATOM 707 C CA . GLU A 1 90 ? 26.034 -13.092 -21.954 1.00 54.44 90 GLU A CA 1
ATOM 708 C C . GLU A 1 90 ? 27.028 -12.421 -22.919 1.00 54.44 90 GLU A C 1
ATOM 710 O O . GLU A 1 90 ? 27.858 -13.095 -23.523 1.00 54.44 90 GLU A O 1
ATOM 715 N N . ASP A 1 91 ? 27.064 -11.089 -22.958 1.00 54.25 91 ASP A N 1
ATOM 716 C CA . ASP A 1 91 ? 28.011 -10.310 -23.761 1.00 54.25 91 ASP A CA 1
ATOM 717 C C . ASP A 1 91 ? 29.459 -10.465 -23.282 1.00 54.25 91 ASP A C 1
ATOM 719 O O . ASP A 1 91 ? 30.374 -10.557 -24.098 1.00 54.25 91 ASP A O 1
ATOM 723 N N . MET A 1 92 ? 29.694 -10.547 -21.965 1.00 56.22 92 MET A N 1
ATOM 724 C CA . MET A 1 92 ? 31.031 -10.806 -21.409 1.00 56.22 92 MET A CA 1
ATOM 725 C C . MET A 1 92 ? 31.556 -12.197 -21.791 1.00 56.22 92 MET A C 1
ATOM 727 O O . MET A 1 92 ? 32.767 -12.380 -21.902 1.00 56.22 92 MET A O 1
ATOM 731 N N . LEU A 1 93 ? 30.664 -13.170 -21.997 1.00 58.84 93 LEU A N 1
ATOM 732 C CA . LEU A 1 93 ? 31.037 -14.493 -22.494 1.00 58.84 93 LEU A CA 1
ATOM 733 C C . LEU A 1 93 ? 31.390 -14.458 -23.993 1.00 58.84 93 LEU A C 1
ATOM 735 O O . LEU A 1 93 ? 32.221 -15.248 -24.429 1.00 58.84 93 LEU A O 1
ATOM 739 N N . ASN A 1 94 ? 30.799 -13.532 -24.758 1.00 59.81 94 ASN A N 1
ATOM 740 C CA . ASN A 1 94 ? 30.899 -13.495 -26.217 1.00 59.81 94 ASN A CA 1
ATOM 741 C C . ASN A 1 94 ? 31.911 -12.475 -26.789 1.00 59.81 94 ASN A C 1
ATOM 743 O O . ASN A 1 94 ? 32.411 -12.710 -27.885 1.00 59.81 94 ASN A O 1
ATOM 747 N N . ASN A 1 95 ? 32.246 -11.365 -26.108 1.00 53.22 95 ASN A N 1
ATOM 748 C CA . ASN A 1 95 ? 32.952 -10.231 -26.743 1.00 53.22 95 ASN A CA 1
ATOM 749 C C . ASN A 1 95 ? 34.039 -9.544 -25.886 1.00 53.22 95 ASN A C 1
ATOM 751 O O . ASN A 1 95 ? 33.854 -8.456 -25.341 1.00 53.22 95 ASN A O 1
ATOM 755 N N . LEU A 1 96 ? 35.252 -10.105 -25.891 1.00 53.50 96 LEU A N 1
ATOM 756 C CA . LEU A 1 96 ? 36.487 -9.476 -25.386 1.00 53.50 96 LEU A CA 1
ATOM 757 C C . LEU A 1 96 ? 36.942 -8.226 -26.200 1.00 53.50 96 LEU A C 1
ATOM 759 O O . LEU A 1 96 ? 38.013 -7.693 -25.933 1.00 53.50 96 LEU A O 1
ATOM 763 N N . SER A 1 97 ? 36.178 -7.733 -27.190 1.00 52.44 97 SER A N 1
ATOM 764 C CA . SER A 1 97 ? 36.693 -6.804 -28.221 1.00 52.44 97 SER A CA 1
ATOM 765 C C . SER A 1 97 ? 35.826 -5.587 -28.614 1.00 52.44 97 SER A C 1
ATOM 767 O O . SER A 1 97 ? 36.233 -4.857 -29.511 1.00 52.44 97 SER A O 1
ATOM 769 N N . SER A 1 98 ? 34.690 -5.282 -27.969 1.00 47.19 98 SER A N 1
ATOM 770 C CA . SER A 1 98 ? 33.762 -4.217 -28.444 1.00 47.19 98 SER A CA 1
ATOM 771 C C . SER A 1 98 ? 33.238 -3.258 -27.355 1.00 47.19 98 SER A C 1
ATOM 773 O O . SER A 1 98 ? 32.116 -2.753 -27.431 1.00 47.19 98 SER A O 1
ATOM 775 N N . TYR A 1 99 ? 34.037 -3.024 -26.309 1.00 50.03 99 TYR A N 1
ATOM 776 C CA . TYR A 1 99 ? 33.588 -2.430 -25.038 1.00 50.03 99 TYR A CA 1
ATOM 777 C C . TYR A 1 99 ? 33.436 -0.892 -25.020 1.00 50.03 99 TYR A C 1
ATOM 779 O O . TYR A 1 99 ? 32.850 -0.367 -24.077 1.00 50.03 99 TYR A O 1
ATOM 787 N N . ALA A 1 100 ? 33.955 -0.157 -26.011 1.00 53.81 100 ALA A N 1
ATOM 788 C CA . ALA A 1 100 ? 34.044 1.309 -25.933 1.00 53.81 100 ALA A CA 1
ATOM 789 C C . ALA A 1 100 ? 32.879 2.057 -26.613 1.00 53.81 100 ALA A C 1
ATOM 791 O O . ALA A 1 100 ? 32.325 2.972 -26.013 1.00 53.81 100 ALA A O 1
ATOM 792 N N . GLU A 1 101 ? 32.449 1.658 -27.814 1.00 48.22 101 GLU A N 1
ATOM 793 C CA . GLU A 1 101 ? 31.451 2.428 -28.589 1.00 48.22 101 GLU A CA 1
ATOM 794 C C . GLU A 1 101 ? 29.992 2.192 -28.148 1.00 48.22 101 GLU A C 1
ATOM 796 O O . GLU A 1 101 ? 29.150 3.079 -28.266 1.00 48.22 101 GLU A O 1
ATOM 801 N N . ASN A 1 102 ? 29.671 1.040 -27.550 1.00 50.56 102 ASN A N 1
ATOM 802 C CA . ASN A 1 102 ? 28.293 0.719 -27.133 1.00 50.56 102 ASN A CA 1
ATOM 803 C C . ASN A 1 102 ? 27.864 1.374 -25.803 1.00 50.56 102 ASN A C 1
ATOM 805 O O . ASN A 1 102 ? 26.672 1.428 -25.477 1.00 50.56 102 ASN A O 1
ATOM 809 N N . TYR A 1 103 ? 28.821 1.879 -25.018 1.00 47.16 103 TYR A N 1
ATOM 810 C CA . TYR A 1 103 ? 28.550 2.461 -23.700 1.00 47.16 103 TYR A CA 1
ATOM 811 C C . TYR A 1 103 ? 27.898 3.854 -23.799 1.00 47.16 103 TYR A C 1
ATOM 813 O O . TYR A 1 103 ? 27.077 4.231 -22.957 1.00 47.16 103 TYR A O 1
ATOM 821 N N . GLU A 1 104 ? 28.205 4.595 -24.866 1.00 47.00 104 GLU A N 1
ATOM 822 C CA . GLU A 1 104 ? 27.702 5.954 -25.089 1.00 47.00 104 GLU A CA 1
ATOM 823 C C . GLU A 1 104 ? 26.247 5.950 -25.598 1.00 47.00 104 GLU A C 1
ATOM 825 O O . GLU A 1 104 ? 25.415 6.712 -25.106 1.00 47.00 104 GLU A O 1
ATOM 830 N N . SER A 1 105 ? 25.883 4.996 -26.465 1.00 44.16 105 SER A N 1
ATOM 831 C CA . SER A 1 105 ? 24.514 4.858 -26.995 1.00 44.16 105 SER A CA 1
ATOM 832 C C . SER A 1 105 ? 23.506 4.330 -25.955 1.00 44.16 105 SER A C 1
ATOM 834 O O . SER A 1 105 ? 22.370 4.801 -25.873 1.00 44.16 105 SER A O 1
ATOM 836 N N . THR A 1 106 ? 23.927 3.417 -25.070 1.00 46.56 106 THR A N 1
ATOM 837 C CA . THR A 1 106 ? 23.042 2.806 -24.053 1.00 46.56 106 THR A CA 1
ATOM 838 C C . THR A 1 106 ? 22.649 3.786 -22.936 1.00 46.56 106 THR A C 1
ATOM 840 O O . THR A 1 106 ? 21.585 3.660 -22.324 1.00 46.56 106 THR A O 1
ATOM 843 N N . THR A 1 107 ? 23.480 4.797 -22.671 1.00 46.19 107 THR A N 1
ATOM 844 C CA . THR A 1 107 ? 23.235 5.777 -21.600 1.00 46.19 107 THR A CA 1
ATOM 845 C C . THR A 1 107 ? 22.128 6.776 -21.971 1.00 46.19 107 THR A C 1
ATOM 847 O O . THR A 1 107 ? 21.419 7.260 -21.089 1.00 46.19 107 THR A O 1
ATOM 850 N N . GLN A 1 108 ? 21.898 7.030 -23.265 1.00 38.84 108 GLN A N 1
ATOM 851 C CA . GLN A 1 108 ? 20.940 8.040 -23.734 1.00 38.84 108 GLN A CA 1
ATOM 852 C C . GLN A 1 108 ? 19.469 7.564 -23.742 1.00 38.84 108 GLN A C 1
ATOM 854 O O . GLN A 1 108 ? 18.563 8.394 -23.749 1.00 38.84 108 GLN A O 1
ATOM 859 N N . SER A 1 109 ? 19.204 6.251 -23.663 1.00 46.69 109 SER A N 1
ATOM 860 C CA . SER A 1 109 ? 17.846 5.675 -23.793 1.00 46.69 109 SER A CA 1
ATOM 861 C C . SER A 1 109 ? 17.153 5.311 -22.463 1.00 46.69 109 SER A C 1
ATOM 863 O O . SER A 1 109 ? 16.052 4.768 -22.451 1.00 46.69 109 SER A O 1
ATOM 865 N N . LYS A 1 110 ? 17.754 5.625 -21.303 1.00 50.72 110 LYS A N 1
ATOM 866 C CA . LYS A 1 110 ? 17.165 5.343 -19.971 1.00 50.72 110 LYS A CA 1
ATOM 867 C C . LYS A 1 110 ? 16.178 6.399 -19.451 1.00 50.72 110 LYS A C 1
ATOM 869 O O . LYS A 1 110 ? 15.591 6.202 -18.391 1.00 50.72 110 LYS A O 1
ATOM 874 N N . SER A 1 111 ? 15.971 7.495 -20.180 1.00 47.25 111 SER A N 1
ATOM 875 C CA . SER A 1 111 ? 15.175 8.646 -19.713 1.00 47.25 111 SER A CA 1
ATOM 876 C C . SER A 1 111 ? 13.752 8.729 -20.286 1.00 47.25 111 SER A C 1
ATOM 878 O O . SER A 1 111 ? 13.072 9.726 -20.056 1.00 47.25 111 SER A O 1
ATOM 880 N N . ALA A 1 112 ? 13.282 7.727 -21.039 1.00 46.94 112 ALA A N 1
ATOM 881 C CA . ALA A 1 112 ? 12.078 7.877 -21.865 1.00 46.94 112 ALA A CA 1
ATOM 882 C C . ALA A 1 112 ? 10.756 7.339 -21.287 1.00 46.94 112 ALA A C 1
ATOM 884 O O . ALA A 1 112 ? 9.713 7.667 -21.849 1.00 46.94 112 ALA A O 1
ATOM 885 N N . ASP A 1 113 ? 10.722 6.566 -20.197 1.00 54.16 113 ASP A N 1
ATOM 886 C CA . ASP A 1 113 ? 9.467 5.901 -19.818 1.00 54.16 113 ASP A CA 1
ATOM 887 C C . ASP A 1 113 ? 8.999 6.216 -18.395 1.00 54.16 113 ASP A C 1
ATOM 889 O O . ASP A 1 113 ? 9.292 5.517 -17.438 1.00 54.16 113 ASP A O 1
ATOM 893 N N . VAL A 1 114 ? 8.231 7.297 -18.260 1.00 56.81 114 VAL A N 1
ATOM 894 C CA . VAL A 1 114 ? 7.287 7.494 -17.140 1.00 56.81 114 VAL A CA 1
ATOM 895 C C . VAL A 1 114 ? 5.852 7.242 -17.637 1.00 56.81 114 VAL A C 1
ATOM 897 O O . VAL A 1 114 ? 4.873 7.585 -16.975 1.00 56.81 114 VAL A O 1
ATOM 900 N N . SER A 1 115 ? 5.684 6.679 -18.839 1.00 62.19 115 SER A N 1
ATOM 901 C CA . SER A 1 115 ? 4.366 6.440 -19.431 1.00 62.19 115 SER A CA 1
ATOM 902 C C . SER A 1 115 ? 3.686 5.223 -18.812 1.00 62.19 115 SER A C 1
ATOM 904 O O . SER A 1 115 ? 2.469 5.247 -18.659 1.00 62.19 115 SER A O 1
ATOM 906 N N . PHE A 1 116 ? 4.440 4.229 -18.333 1.00 65.00 116 PHE A N 1
ATOM 907 C CA . PHE A 1 116 ? 3.873 3.045 -17.670 1.00 65.00 116 PHE A CA 1
ATOM 908 C C . PHE A 1 116 ? 3.113 3.351 -16.363 1.00 65.00 116 PHE A C 1
ATOM 910 O O . PHE A 1 116 ? 2.251 2.581 -15.945 1.00 65.00 116 PHE A O 1
ATOM 917 N N . VAL A 1 117 ? 3.389 4.489 -15.712 1.00 66.12 117 VAL A N 1
ATOM 918 C CA . VAL A 1 117 ? 2.661 4.930 -14.506 1.00 66.12 117 VAL A CA 1
ATOM 919 C C . VAL A 1 117 ? 1.352 5.655 -14.860 1.00 66.12 117 VAL A C 1
ATOM 921 O O . VAL A 1 117 ? 0.458 5.799 -14.017 1.00 66.12 117 VAL A O 1
ATOM 924 N N . LYS A 1 118 ? 1.223 6.131 -16.108 1.00 66.00 118 LYS A N 1
ATOM 925 C CA . LYS A 1 118 ? 0.066 6.888 -16.595 1.00 66.00 118 LYS A CA 1
ATOM 926 C C . LYS A 1 118 ? -1.077 5.916 -16.871 1.00 66.00 118 LYS A C 1
ATOM 928 O O . LYS A 1 118 ? -1.105 5.221 -17.877 1.00 66.00 118 LYS A O 1
ATOM 933 N N . GLY A 1 119 ? -2.036 5.867 -15.953 1.00 71.06 119 GLY A N 1
ATOM 934 C CA . GLY A 1 119 ? -3.215 5.007 -16.069 1.00 71.06 119 GLY A CA 1
ATOM 935 C C . GLY A 1 119 ? -3.508 4.170 -14.831 1.00 71.06 119 GLY A C 1
ATOM 936 O O . GLY A 1 119 ? -4.574 3.551 -14.791 1.00 71.06 119 GLY A O 1
ATOM 937 N N . ILE A 1 120 ? -2.621 4.183 -13.830 1.00 80.25 120 ILE A N 1
ATOM 938 C CA . ILE A 1 120 ? -2.872 3.598 -12.510 1.00 80.25 120 ILE A CA 1
ATOM 939 C C . ILE A 1 120 ? -3.870 4.492 -11.769 1.00 80.25 120 ILE A C 1
ATOM 941 O O . ILE A 1 120 ? -3.615 5.673 -11.530 1.00 80.25 120 ILE A O 1
ATOM 945 N N . SER A 1 121 ? -5.014 3.917 -11.416 1.00 82.88 121 SER A N 1
ATOM 946 C CA . SER A 1 121 ? -6.090 4.572 -10.678 1.00 82.88 121 SER A CA 1
ATOM 947 C C . SER A 1 121 ? -6.795 3.540 -9.811 1.00 82.88 121 SER A C 1
ATOM 949 O O . SER A 1 121 ? -6.965 2.397 -10.235 1.00 82.88 121 SER A O 1
ATOM 951 N N . LEU A 1 122 ? -7.255 3.960 -8.632 1.00 82.25 122 LEU A N 1
ATOM 952 C CA . LEU A 1 122 ? -8.047 3.113 -7.738 1.00 82.25 122 LEU A CA 1
ATOM 953 C C . LEU A 1 122 ? -9.373 2.671 -8.371 1.00 82.25 122 LEU A C 1
ATOM 955 O O . LEU A 1 122 ? -9.879 1.611 -8.034 1.00 82.25 122 LEU A O 1
ATOM 959 N N . ASN A 1 123 ? -9.904 3.419 -9.344 1.00 84.56 123 ASN A N 1
ATOM 960 C CA . ASN A 1 123 ? -11.144 3.052 -10.040 1.00 84.56 123 ASN A CA 1
ATOM 961 C C . ASN A 1 123 ? -10.992 1.812 -10.932 1.00 84.56 123 ASN A C 1
ATOM 963 O O . ASN A 1 123 ? -11.989 1.270 -11.396 1.00 84.56 123 ASN A O 1
ATOM 967 N N . LYS A 1 124 ? -9.754 1.398 -11.218 1.00 85.38 124 LYS A N 1
ATOM 968 C CA . LYS A 1 124 ? -9.452 0.173 -11.964 1.00 85.38 124 LYS A CA 1
ATOM 969 C C . LYS A 1 124 ? -9.168 -1.018 -11.043 1.00 85.38 124 LYS A C 1
ATOM 971 O O . LYS A 1 124 ? -8.799 -2.074 -11.544 1.00 85.38 124 LYS A O 1
ATOM 976 N N . ALA A 1 125 ? -9.272 -0.845 -9.723 1.00 87.31 125 ALA A N 1
ATOM 977 C CA . ALA A 1 125 ? -9.108 -1.942 -8.781 1.00 87.31 125 ALA A CA 1
ATOM 978 C C . ALA A 1 125 ? -10.274 -2.930 -8.920 1.00 87.31 125 ALA A C 1
ATOM 980 O O . ALA A 1 125 ? -11.429 -2.517 -8.993 1.00 87.31 125 ALA A O 1
ATOM 981 N N . GLU A 1 126 ? -9.959 -4.225 -8.949 1.00 88.62 126 GLU A N 1
ATOM 982 C CA . GLU A 1 126 ? -10.968 -5.286 -9.034 1.00 88.62 126 GLU A CA 1
ATOM 983 C C . GLU A 1 126 ? -11.732 -5.441 -7.714 1.00 88.62 126 GLU A C 1
ATOM 985 O O . GLU A 1 126 ? -12.958 -5.522 -7.701 1.00 88.62 126 GLU A O 1
ATOM 990 N N . GLU A 1 127 ? -11.010 -5.402 -6.594 1.00 89.94 127 GLU A N 1
ATOM 991 C CA . GLU A 1 127 ? -11.580 -5.470 -5.253 1.00 89.94 127 GLU A CA 1
ATOM 992 C C . GLU A 1 127 ? -10.914 -4.451 -4.324 1.00 89.94 127 GLU A C 1
ATOM 994 O O . GLU A 1 127 ? -9.744 -4.096 -4.483 1.00 89.94 127 GLU A O 1
ATOM 999 N N . PHE A 1 128 ? -11.669 -3.983 -3.329 1.00 90.62 128 PHE A N 1
ATOM 1000 C CA . PHE A 1 128 ? -11.171 -3.119 -2.265 1.00 90.62 128 PHE A CA 1
ATOM 1001 C C . PHE A 1 128 ? -11.812 -3.493 -0.927 1.00 90.62 128 PHE A C 1
ATOM 1003 O O . PHE A 1 128 ? -12.950 -3.960 -0.861 1.00 90.62 128 PHE A O 1
ATOM 1010 N N . TYR A 1 129 ? -11.076 -3.261 0.153 1.00 92.12 129 TYR A N 1
ATOM 1011 C CA . TYR A 1 129 ? -11.520 -3.470 1.524 1.00 92.12 129 TYR A CA 1
ATOM 1012 C C . TYR A 1 129 ? -10.944 -2.350 2.379 1.00 92.12 129 TYR A C 1
ATOM 1014 O O . TYR A 1 129 ? -9.775 -2.017 2.209 1.00 92.12 129 TYR A O 1
ATOM 1022 N N . TRP A 1 130 ? -11.758 -1.772 3.261 1.00 91.81 130 TRP A N 1
ATOM 1023 C CA . TRP A 1 130 ? -11.296 -0.763 4.210 1.00 91.81 130 TRP A CA 1
ATOM 1024 C C . TRP A 1 130 ? -11.724 -1.078 5.637 1.00 91.81 130 TRP A C 1
ATOM 1026 O O . TRP A 1 130 ? -12.804 -1.643 5.866 1.00 91.81 130 TRP A O 1
ATOM 1036 N N . GLU A 1 131 ? -10.891 -0.646 6.579 1.00 90.06 131 GLU A N 1
ATOM 1037 C CA . GLU A 1 131 ? -11.127 -0.710 8.020 1.00 90.06 131 GLU A CA 1
ATOM 1038 C C . GLU A 1 131 ? -10.783 0.633 8.663 1.00 90.06 131 GLU A C 1
ATOM 1040 O O . GLU A 1 131 ? -9.748 1.234 8.390 1.00 90.06 131 GLU A O 1
ATOM 1045 N N . LYS A 1 132 ? -11.647 1.106 9.559 1.00 88.56 132 LYS A N 1
ATOM 1046 C CA . LYS A 1 132 ? -11.378 2.249 10.428 1.00 88.56 132 LYS A CA 1
ATOM 1047 C C . LYS A 1 132 ? -11.093 1.739 11.827 1.00 88.56 132 LYS A C 1
ATOM 1049 O O . LYS A 1 132 ? -11.899 1.028 12.430 1.00 88.56 132 LYS A O 1
ATOM 1054 N N . LEU A 1 133 ? -9.950 2.142 12.352 1.00 85.19 133 LEU A N 1
ATOM 1055 C CA . LEU A 1 133 ? -9.514 1.906 13.713 1.00 85.19 133 LEU A CA 1
ATOM 1056 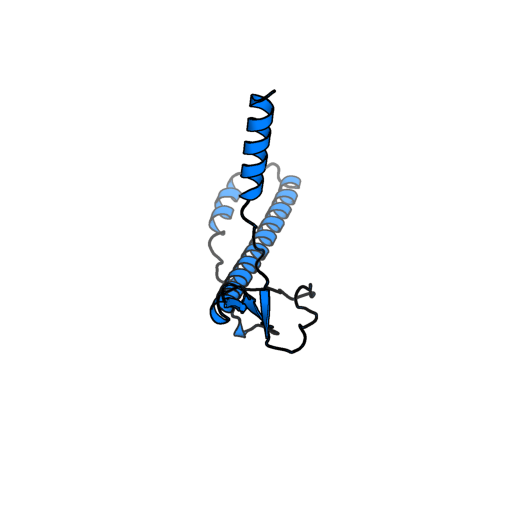C C . LEU A 1 133 ? -9.572 3.227 14.476 1.00 85.19 133 LEU A C 1
ATOM 1058 O O . LEU A 1 133 ? -9.228 4.284 13.954 1.00 85.19 133 LEU A O 1
ATOM 1062 N N . LYS A 1 134 ? -10.000 3.167 15.732 1.00 83.44 134 LYS A N 1
ATOM 1063 C CA . LYS A 1 134 ? -10.005 4.297 16.653 1.00 83.44 134 LYS A CA 1
ATOM 1064 C C . LYS A 1 134 ? -9.170 3.964 17.879 1.00 83.44 134 LYS A C 1
ATOM 1066 O O . LYS A 1 134 ? -9.418 2.959 18.549 1.00 83.44 134 LYS A O 1
ATOM 1071 N N . ASP A 1 135 ? -8.216 4.818 18.216 1.00 78.88 135 ASP A N 1
ATOM 1072 C CA . ASP A 1 135 ? -7.486 4.713 19.474 1.00 78.88 135 ASP A CA 1
ATOM 1073 C C . ASP A 1 135 ? -8.444 4.987 20.647 1.00 78.88 135 ASP A C 1
ATOM 1075 O O . ASP A 1 135 ? -9.164 5.991 20.684 1.00 78.88 135 ASP A O 1
ATOM 1079 N N . LYS A 1 136 ? -8.482 4.074 21.624 1.00 70.69 136 LYS A N 1
ATOM 1080 C CA . LYS A 1 136 ? -9.374 4.178 22.790 1.00 70.69 136 LYS A CA 1
ATOM 1081 C C . LYS A 1 136 ? -9.039 5.341 23.724 1.00 70.69 136 LYS A C 1
ATOM 1083 O O . LYS A 1 136 ? -9.913 5.755 24.479 1.00 70.69 136 LYS A O 1
ATOM 1088 N N . LYS A 1 137 ? -7.791 5.808 23.732 1.00 67.94 137 LYS A N 1
ATOM 1089 C CA . LYS A 1 137 ? -7.276 6.809 24.671 1.00 67.94 137 LYS A CA 1
ATOM 1090 C C . LYS A 1 137 ? -7.228 8.199 24.057 1.00 67.94 137 LYS A C 1
ATOM 1092 O O . LYS A 1 137 ? -7.663 9.143 24.704 1.00 67.94 137 LYS A O 1
ATOM 1097 N N . THR A 1 138 ? -6.720 8.325 22.834 1.00 73.50 138 THR A N 1
ATOM 1098 C CA . THR A 1 138 ? -6.600 9.630 22.158 1.00 73.50 138 THR A CA 1
ATOM 1099 C C . THR A 1 138 ? -7.825 9.962 21.310 1.00 73.50 138 THR A C 1
ATOM 1101 O O . THR A 1 138 ? -8.065 11.122 20.993 1.00 73.50 138 THR A O 1
ATOM 1104 N N . GLY A 1 139 ? -8.626 8.953 20.950 1.00 74.12 139 GLY A N 1
ATOM 1105 C CA . GLY A 1 139 ? -9.741 9.109 20.021 1.00 74.12 139 GLY A CA 1
ATOM 1106 C C . GLY A 1 139 ? -9.306 9.296 18.566 1.00 74.12 139 GLY A C 1
ATOM 1107 O O . GLY A 1 139 ? -10.176 9.505 17.717 1.00 74.12 139 GLY A O 1
ATOM 1108 N N . GLU A 1 140 ? -8.002 9.207 18.287 1.00 78.38 140 GLU A N 1
ATOM 1109 C CA . GLU A 1 140 ? -7.428 9.305 16.950 1.00 78.38 140 GLU A CA 1
ATOM 1110 C C . GLU A 1 140 ? -7.975 8.193 16.056 1.00 78.38 140 GLU A C 1
ATOM 1112 O O . GLU A 1 140 ? -8.131 7.049 16.488 1.00 78.38 140 GLU A O 1
ATOM 1117 N N . LYS A 1 141 ? -8.306 8.552 14.817 1.00 83.31 141 LYS A N 1
ATOM 1118 C CA . LYS A 1 141 ? -8.850 7.634 13.822 1.00 83.31 141 LYS A CA 1
ATOM 1119 C C . LYS A 1 141 ? -7.785 7.350 12.783 1.00 83.31 141 LYS A C 1
ATOM 1121 O O . LYS A 1 141 ? -7.122 8.266 12.307 1.00 83.31 141 LYS A O 1
ATOM 1126 N N . ILE A 1 142 ? -7.657 6.083 12.435 1.00 85.50 142 ILE A N 1
ATOM 1127 C CA . ILE A 1 142 ? -6.783 5.600 11.380 1.00 85.50 142 ILE A CA 1
ATOM 1128 C C . ILE A 1 142 ? -7.639 4.757 10.448 1.00 85.50 142 ILE A C 1
ATOM 1130 O O . ILE A 1 142 ? -8.459 3.961 10.900 1.00 85.50 142 ILE A O 1
ATOM 1134 N N . ALA A 1 143 ? -7.471 4.956 9.152 1.00 87.62 143 ALA A N 1
ATOM 1135 C CA . ALA A 1 143 ? -8.078 4.143 8.119 1.00 87.62 143 ALA A CA 1
ATOM 1136 C C . ALA A 1 143 ? -6.997 3.339 7.398 1.00 87.62 143 ALA A C 1
ATOM 1138 O O . ALA A 1 143 ? -5.895 3.847 7.159 1.00 87.62 143 ALA A O 1
ATOM 1139 N N . HIS A 1 144 ? -7.356 2.107 7.062 1.00 85.44 144 HIS A N 1
ATOM 1140 C CA . HIS A 1 144 ? -6.621 1.192 6.201 1.00 85.44 144 HIS A CA 1
ATOM 1141 C C . HIS A 1 144 ? -7.471 0.833 4.986 1.00 85.44 144 HIS A C 1
ATOM 1143 O O . HIS A 1 144 ? -8.710 0.727 5.166 1.00 85.44 144 HIS A O 1
#

Radius of gyration: 27.26 Å; chains: 1; bounding box: 55×25×84 Å

pLDDT: mean 72.64, std 15.71, range [38.84, 93.31]

Secondary structure (DSSP, 8-state):
-HHHHHHHHHHHHHHHT--------EEEEEESSSS--TTTTS--TT-------BSSHHHHHHHHHHHHHHHHHHHHHHHHHHHHHHHHHHHHHH-TT-TTTHHHHHHHTTT----TTTT--GGG-S----EEEEETTT--EEE-

Sequence (144 aa):
MKKIAHIMLIAALLFAFAPIQTKAQMKFDESSQRKAPKWVNGLVKDYIIIVGTGSDLEKAKEDALVRIKEKIIRAVAENVVFESKMTRKEDMLNNLSSYAENYESTTQSKSADVSFVKGISLNKAEEFYWEKLKDKKTGEKIAH

Foldseek 3Di:
DVVVVVVVVVVVVVVVPDPPPDPFDKDWDDKPDPDDDPCVVHDDPPDDDFWAKDLDPVNRQVRRLVVVLVVVVVVVVVVVVVVVVVVVVVCVVPDPDDPPPVVVVVVVPPPPDPPVSVPRDPVPDPDDMKTWIAGPPPRGIMMD